Protein AF-A0A1H0N642-F1 (afdb_monomer)

Structure (mmCIF, N/CA/C/O backbone):
data_AF-A0A1H0N642-F1
#
_entry.id   AF-A0A1H0N642-F1
#
loop_
_atom_site.group_PDB
_atom_site.id
_atom_site.type_symbol
_atom_site.label_atom_id
_atom_site.label_alt_id
_atom_site.label_comp_id
_atom_site.label_asym_id
_atom_site.label_entity_id
_atom_site.label_seq_id
_atom_site.pdbx_PDB_ins_code
_atom_site.Cartn_x
_atom_site.Cartn_y
_atom_site.Cartn_z
_atom_site.occupancy
_atom_site.B_is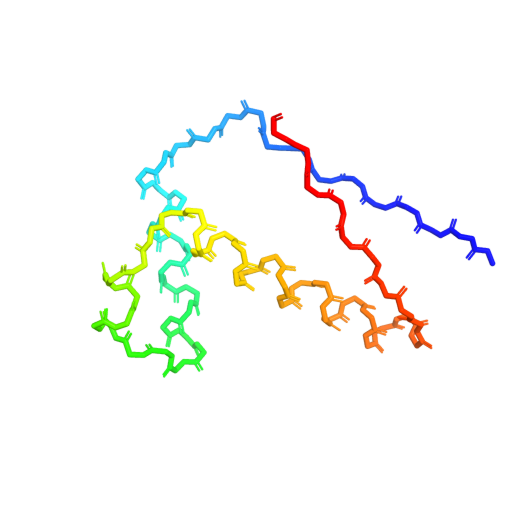o_or_equiv
_atom_site.auth_seq_id
_atom_site.auth_comp_id
_atom_site.auth_asym_id
_atom_site.auth_atom_id
_atom_site.pdbx_PDB_model_num
ATOM 1 N N . MET A 1 1 ? -13.063 12.800 19.561 1.00 60.91 1 MET A N 1
ATOM 2 C CA . MET A 1 1 ? -11.731 13.455 19.519 1.00 60.91 1 MET A CA 1
ATOM 3 C C . MET A 1 1 ? -11.073 13.062 18.208 1.00 60.91 1 MET A C 1
ATOM 5 O O . MET A 1 1 ? -11.195 11.905 17.844 1.00 60.91 1 MET A O 1
ATOM 9 N N . LYS A 1 2 ? -10.434 13.989 17.482 1.00 66.81 2 LYS A N 1
ATOM 10 C CA . LYS A 1 2 ? -9.741 13.675 16.221 1.00 66.81 2 LYS A CA 1
ATOM 11 C C . LYS A 1 2 ? -8.261 13.429 16.513 1.00 66.81 2 LYS A C 1
ATOM 13 O O . LYS A 1 2 ? -7.595 14.323 17.031 1.00 66.81 2 LYS A O 1
ATOM 18 N N . HIS A 1 3 ? -7.765 12.241 16.186 1.00 66.50 3 HIS A N 1
ATOM 19 C CA . HIS A 1 3 ? -6.346 11.900 16.279 1.00 66.50 3 HIS A CA 1
ATOM 20 C C . HIS A 1 3 ? -5.723 11.996 14.883 1.00 66.50 3 HIS A C 1
ATOM 22 O O . HIS A 1 3 ? -6.270 11.456 13.927 1.00 66.50 3 HIS A O 1
ATOM 28 N N . VAL A 1 4 ? -4.610 12.722 14.754 1.00 69.94 4 VAL A N 1
ATOM 29 C CA . VAL A 1 4 ? -3.878 12.872 13.488 1.00 69.94 4 VAL A CA 1
ATOM 30 C C . VAL A 1 4 ? -2.475 12.319 13.683 1.00 69.94 4 VAL A C 1
ATOM 32 O O . VAL A 1 4 ? -1.750 12.773 14.567 1.00 69.94 4 VAL A O 1
ATOM 35 N N . VAL A 1 5 ? -2.103 11.346 12.853 1.00 69.25 5 VAL A N 1
ATOM 36 C CA . VAL A 1 5 ? -0.756 10.772 12.803 1.00 69.25 5 VAL A CA 1
ATOM 37 C C . VAL A 1 5 ? -0.139 11.139 11.460 1.00 69.25 5 VAL A C 1
ATOM 39 O O . VAL A 1 5 ? -0.708 10.844 10.412 1.00 69.25 5 VAL A O 1
ATOM 42 N N . THR A 1 6 ? 1.028 11.780 11.493 1.00 71.12 6 THR A N 1
ATOM 43 C CA . THR A 1 6 ? 1.796 12.135 10.294 1.00 71.12 6 THR A CA 1
ATOM 44 C C . THR A 1 6 ? 3.055 11.281 10.241 1.00 71.12 6 THR A C 1
ATOM 46 O O . THR A 1 6 ? 3.829 11.274 11.197 1.00 71.12 6 THR A O 1
ATOM 49 N N . ILE A 1 7 ? 3.277 10.591 9.122 1.00 70.56 7 ILE A N 1
ATOM 50 C CA . ILE A 1 7 ? 4.507 9.837 8.854 1.00 70.56 7 ILE A CA 1
ATOM 51 C C . ILE A 1 7 ? 5.271 10.568 7.749 1.00 70.56 7 ILE A C 1
ATOM 53 O O . ILE A 1 7 ? 4.756 10.742 6.647 1.00 70.56 7 ILE A O 1
ATOM 57 N N . GLU A 1 8 ? 6.495 11.002 8.048 1.00 72.44 8 GLU A N 1
ATOM 58 C CA . GLU A 1 8 ? 7.364 11.727 7.118 1.00 72.44 8 GLU A CA 1
ATOM 59 C C . GLU A 1 8 ? 8.585 10.866 6.762 1.00 72.44 8 GLU A C 1
ATOM 61 O O . GLU A 1 8 ? 9.337 10.440 7.640 1.00 72.44 8 GLU A O 1
ATOM 66 N N . LEU A 1 9 ? 8.796 10.614 5.467 1.00 69.38 9 LEU A N 1
ATOM 67 C CA . LEU A 1 9 ? 9.947 9.864 4.961 1.00 69.38 9 LEU A CA 1
ATOM 68 C C . LEU A 1 9 ? 10.994 10.842 4.413 1.00 69.38 9 LEU A C 1
ATOM 70 O O . LEU A 1 9 ? 10.863 11.325 3.293 1.00 69.38 9 LEU A O 1
ATOM 74 N N . ARG A 1 10 ? 12.035 11.137 5.201 1.00 74.06 10 ARG A N 1
ATOM 75 C CA . ARG A 1 10 ? 13.047 12.158 4.853 1.00 74.06 10 ARG A CA 1
ATOM 76 C C . ARG A 1 10 ? 14.180 11.655 3.961 1.00 74.06 10 ARG A C 1
ATOM 78 O O . ARG A 1 10 ? 14.674 12.397 3.123 1.00 74.06 10 ARG A O 1
ATOM 85 N N . GLU A 1 11 ? 14.579 10.397 4.115 1.00 73.56 11 GLU A N 1
ATOM 86 C CA . GLU A 1 11 ? 15.623 9.776 3.297 1.00 73.56 11 GLU A CA 1
ATOM 87 C C . GLU A 1 11 ? 15.141 8.430 2.771 1.00 73.56 11 GLU A C 1
ATOM 89 O O . GLU A 1 11 ? 15.102 7.426 3.484 1.00 73.56 11 GLU A O 1
ATOM 94 N N . ILE A 1 12 ? 14.767 8.404 1.494 1.00 72.12 12 ILE A N 1
ATOM 95 C CA . ILE A 1 12 ? 14.281 7.191 0.847 1.00 72.12 12 ILE A CA 1
ATOM 96 C C . ILE A 1 12 ? 15.420 6.573 0.047 1.00 72.12 12 ILE A C 1
ATOM 98 O O . ILE A 1 12 ? 15.891 7.152 -0.927 1.00 72.12 12 ILE A O 1
ATOM 102 N N . LYS A 1 13 ? 15.831 5.356 0.418 1.00 83.44 13 LYS A N 1
ATOM 103 C CA . LYS A 1 13 ? 16.689 4.497 -0.412 1.00 83.44 13 LYS A CA 1
ATOM 104 C C . LYS A 1 13 ? 15.793 3.685 -1.354 1.00 83.44 13 LYS A C 1
ATOM 106 O O . LYS A 1 13 ? 15.288 2.643 -0.930 1.00 83.44 13 LYS A O 1
ATOM 111 N N . PRO A 1 14 ? 15.597 4.078 -2.630 1.00 81.56 14 PRO A N 1
ATOM 112 C CA . PRO A 1 14 ? 14.479 3.572 -3.435 1.00 81.56 14 PRO A CA 1
ATOM 113 C C . PRO A 1 14 ?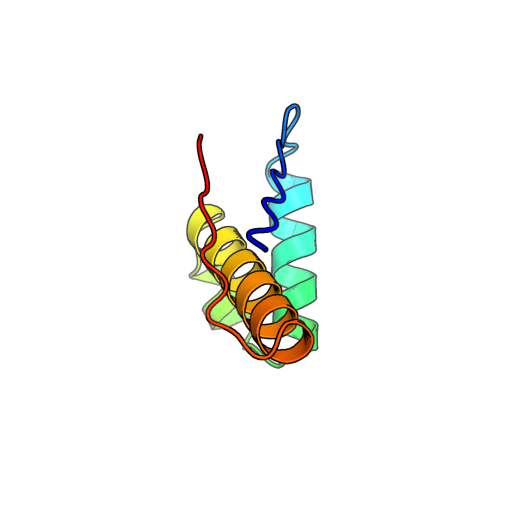 14.536 2.061 -3.677 1.00 81.56 14 PRO A C 1
ATOM 115 O O . PRO A 1 14 ? 13.511 1.387 -3.667 1.00 81.56 14 PRO A O 1
ATOM 118 N N . LYS A 1 15 ? 15.747 1.507 -3.830 1.00 86.19 15 LYS A N 1
ATOM 119 C CA . LYS A 1 15 ? 15.960 0.061 -3.998 1.00 86.19 15 LYS A CA 1
ATOM 120 C C . LYS A 1 15 ? 15.618 -0.733 -2.735 1.00 86.19 15 LYS A C 1
ATOM 122 O O . LYS A 1 15 ? 15.020 -1.798 -2.836 1.00 86.19 15 LYS A O 1
ATOM 127 N N . GLN A 1 16 ? 15.996 -0.223 -1.561 1.00 86.00 16 GLN A N 1
ATOM 128 C CA . GLN A 1 16 ? 15.701 -0.880 -0.283 1.00 86.00 16 GLN A CA 1
ATOM 129 C C . GLN A 1 16 ? 14.214 -0.784 0.044 1.00 86.00 16 GLN A C 1
ATOM 131 O O . GLN A 1 16 ? 13.623 -1.787 0.430 1.00 86.00 16 GLN A O 1
ATOM 136 N N . LEU A 1 17 ? 13.606 0.383 -0.199 1.00 83.31 17 LEU A N 1
ATOM 137 C CA . LEU A 1 17 ? 12.169 0.576 -0.050 1.00 83.31 17 LEU A CA 1
ATOM 138 C C . LEU A 1 17 ? 11.399 -0.393 -0.954 1.00 83.31 17 LEU A C 1
ATOM 140 O O . LEU A 1 17 ? 10.596 -1.171 -0.457 1.00 83.31 17 LEU A O 1
ATOM 144 N N . ARG A 1 18 ? 11.700 -0.426 -2.260 1.00 87.31 18 ARG A N 1
ATOM 145 C CA . ARG A 1 18 ? 11.046 -1.356 -3.194 1.00 87.31 18 ARG A CA 1
ATOM 146 C C . ARG A 1 18 ? 11.183 -2.810 -2.743 1.00 87.31 18 ARG A C 1
ATOM 148 O O . ARG A 1 18 ? 10.201 -3.539 -2.778 1.00 87.31 18 ARG A O 1
ATOM 155 N N . LYS A 1 19 ? 12.378 -3.225 -2.306 1.00 90.25 19 LYS A N 1
ATOM 156 C CA . LYS A 1 19 ? 12.614 -4.586 -1.806 1.00 90.25 19 LYS A CA 1
ATOM 157 C C . LYS A 1 19 ? 11.727 -4.903 -0.598 1.00 90.25 19 LYS A C 1
ATOM 159 O O . LYS A 1 19 ? 11.071 -5.938 -0.601 1.00 90.25 19 LYS A O 1
ATOM 164 N N . ALA A 1 20 ? 11.681 -4.013 0.393 1.00 87.75 20 ALA A N 1
ATOM 165 C CA . ALA A 1 20 ? 10.877 -4.205 1.597 1.00 87.75 20 ALA A CA 1
ATOM 166 C C . ALA A 1 20 ? 9.370 -4.263 1.289 1.00 87.75 20 ALA A C 1
ATOM 168 O O . ALA A 1 20 ? 8.678 -5.140 1.802 1.00 87.75 20 ALA A O 1
ATOM 169 N N . LEU A 1 21 ? 8.876 -3.378 0.413 1.00 88.44 21 LEU A N 1
ATOM 170 C CA . LEU A 1 21 ? 7.471 -3.365 -0.010 1.00 88.44 21 LEU A CA 1
ATOM 171 C C . LEU A 1 21 ? 7.106 -4.640 -0.790 1.00 88.44 21 LEU A C 1
ATOM 173 O O . LEU A 1 21 ? 6.09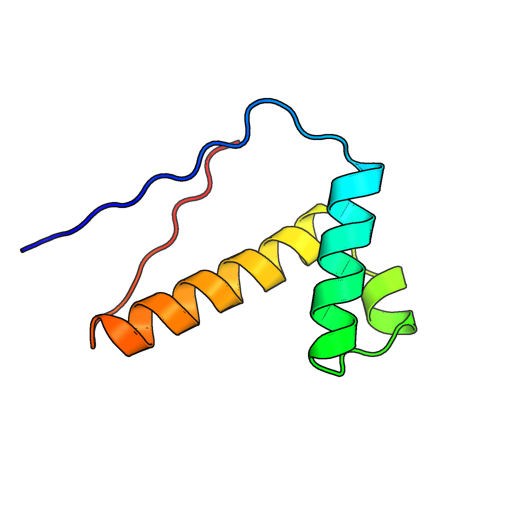5 -5.273 -0.507 1.00 88.44 21 LEU A O 1
ATOM 177 N N . ALA A 1 22 ? 7.963 -5.070 -1.720 1.00 91.06 22 ALA A N 1
ATOM 178 C CA . ALA A 1 22 ? 7.767 -6.310 -2.469 1.00 91.06 22 ALA A CA 1
ATOM 179 C C . ALA A 1 22 ? 7.760 -7.550 -1.556 1.00 91.06 22 ALA A C 1
ATOM 181 O O . ALA A 1 22 ? 6.926 -8.436 -1.714 1.00 91.06 22 ALA A O 1
ATOM 182 N N . GLU A 1 23 ? 8.672 -7.628 -0.582 1.00 91.94 23 GLU A N 1
ATOM 183 C CA . GLU A 1 23 ? 8.688 -8.715 0.407 1.00 91.94 23 GLU A CA 1
ATOM 184 C C . GLU A 1 23 ? 7.423 -8.737 1.267 1.00 91.94 23 GLU A C 1
ATOM 186 O O . GLU A 1 23 ? 6.938 -9.813 1.613 1.00 91.94 23 GLU A O 1
ATOM 191 N N . HIS A 1 24 ? 6.881 -7.566 1.600 1.00 89.38 24 HIS A N 1
ATOM 192 C CA . HIS A 1 24 ? 5.634 -7.451 2.343 1.00 89.38 24 HIS A CA 1
ATOM 193 C C . HIS A 1 24 ? 4.436 -8.000 1.567 1.00 89.38 24 HIS A C 1
ATOM 195 O O . HIS A 1 24 ? 3.763 -8.896 2.070 1.00 89.38 24 HIS A O 1
ATOM 201 N N . LEU A 1 25 ? 4.240 -7.569 0.320 1.00 88.94 25 LEU A N 1
ATOM 202 C CA . LEU A 1 25 ? 3.139 -8.055 -0.520 1.00 88.94 25 LEU A CA 1
ATOM 203 C C . LEU A 1 25 ? 3.239 -9.560 -0.809 1.00 88.94 25 LEU A C 1
ATOM 205 O O . LEU A 1 25 ? 2.231 -10.265 -0.803 1.00 88.94 25 LEU A O 1
ATOM 209 N N . ARG A 1 26 ? 4.458 -10.101 -0.958 1.00 92.38 26 ARG A N 1
ATOM 210 C CA . ARG A 1 26 ? 4.652 -11.558 -1.070 1.00 92.38 26 ARG A CA 1
ATOM 211 C C . ARG A 1 26 ? 4.166 -12.307 0.168 1.00 92.38 26 ARG A C 1
ATOM 213 O O . ARG A 1 26 ? 3.556 -13.362 0.025 1.00 92.38 26 ARG A O 1
ATOM 220 N N . ARG A 1 27 ? 4.406 -11.783 1.379 1.00 91.81 27 ARG A N 1
ATOM 221 C CA . ARG A 1 27 ? 3.898 -12.396 2.625 1.00 91.81 27 ARG A CA 1
ATOM 222 C C . ARG A 1 27 ? 2.371 -12.385 2.706 1.00 91.81 27 ARG A C 1
ATOM 224 O O . ARG A 1 27 ? 1.811 -13.214 3.413 1.00 91.81 27 ARG A O 1
ATOM 231 N N . GLN A 1 28 ? 1.717 -11.487 1.977 1.00 88.44 28 GLN A N 1
ATOM 232 C CA . GLN A 1 28 ? 0.260 -11.418 1.864 1.00 88.44 28 GLN A CA 1
ATOM 233 C C . GLN A 1 28 ? -0.313 -12.275 0.733 1.00 88.44 28 GLN A C 1
ATOM 235 O O . GLN A 1 28 ? -1.527 -12.334 0.566 1.00 88.44 28 GLN A O 1
ATOM 240 N N . GLY A 1 29 ? 0.543 -12.963 -0.026 1.00 90.88 29 GLY A N 1
ATOM 241 C CA . GLY A 1 29 ? 0.124 -13.864 -1.095 1.00 90.88 29 GLY A CA 1
ATOM 242 C C . GLY A 1 29 ? -0.035 -13.206 -2.466 1.00 90.88 29 GLY A C 1
ATOM 243 O O . GLY A 1 29 ? -0.556 -13.854 -3.369 1.00 90.88 29 GLY A O 1
ATOM 244 N N . VAL A 1 30 ? 0.422 -11.963 -2.653 1.00 90.56 30 VAL A N 1
ATOM 245 C CA . VAL A 1 30 ? 0.451 -11.329 -3.981 1.00 90.56 30 VAL A CA 1
ATOM 246 C C . VAL A 1 30 ? 1.497 -12.028 -4.865 1.00 90.56 30 VAL A C 1
ATOM 248 O O . VAL A 1 30 ? 2.625 -12.278 -4.421 1.00 90.56 30 VAL A O 1
ATOM 251 N N . ASP A 1 31 ? 1.132 -12.359 -6.111 1.00 93.81 31 ASP A N 1
ATOM 252 C CA . ASP A 1 31 ? 2.013 -13.056 -7.060 1.00 93.81 31 ASP A CA 1
ATOM 253 C C . ASP A 1 31 ? 3.235 -12.183 -7.395 1.00 93.81 31 ASP A C 1
ATOM 255 O O . ASP A 1 31 ? 3.154 -10.962 -7.546 1.00 93.81 31 ASP A O 1
ATOM 259 N N . ALA A 1 32 ? 4.401 -12.819 -7.524 1.00 91.69 32 ALA A N 1
ATOM 260 C CA . ALA A 1 32 ? 5.639 -12.121 -7.847 1.00 91.69 32 ALA A CA 1
ATOM 261 C C . ALA A 1 32 ? 5.557 -11.360 -9.181 1.00 91.69 32 ALA A C 1
ATOM 263 O O . ALA A 1 32 ? 6.144 -10.287 -9.288 1.00 91.69 32 ALA A O 1
ATOM 264 N N . ARG A 1 33 ? 4.813 -11.878 -10.166 1.00 92.81 33 ARG A N 1
ATOM 265 C CA . ARG A 1 33 ? 4.605 -11.234 -11.471 1.00 92.81 33 ARG A CA 1
ATOM 266 C C . ARG A 1 33 ? 3.820 -9.936 -11.347 1.00 92.81 33 ARG A C 1
ATOM 268 O O . ARG A 1 33 ? 4.174 -8.964 -12.009 1.00 92.81 33 ARG A O 1
ATOM 275 N N . ASP A 1 34 ? 2.814 -9.908 -10.477 1.00 92.38 34 ASP A N 1
ATOM 276 C CA . ASP A 1 34 ? 2.019 -8.706 -10.228 1.00 92.38 34 ASP A CA 1
ATOM 277 C C . ASP A 1 34 ? 2.881 -7.646 -9.531 1.00 92.38 34 ASP A C 1
ATOM 279 O O . ASP A 1 34 ? 2.943 -6.502 -9.972 1.00 92.38 34 ASP A O 1
ATOM 283 N N . ILE A 1 35 ? 3.659 -8.046 -8.520 1.00 90.56 35 ILE A N 1
ATOM 284 C CA . ILE A 1 35 ? 4.601 -7.163 -7.810 1.00 90.56 35 ILE A CA 1
ATOM 285 C C . ILE A 1 35 ? 5.678 -6.603 -8.749 1.00 90.56 35 ILE A C 1
ATOM 287 O O . ILE A 1 35 ? 6.072 -5.440 -8.633 1.00 90.56 35 ILE A O 1
ATOM 291 N N . ASP A 1 36 ? 6.184 -7.417 -9.676 1.00 90.06 36 ASP A N 1
ATOM 292 C CA . ASP A 1 36 ? 7.203 -6.988 -10.634 1.00 90.06 36 ASP A CA 1
ATOM 293 C C . ASP A 1 36 ? 6.640 -5.991 -11.658 1.00 90.06 36 ASP A C 1
ATOM 295 O O . ASP A 1 36 ? 7.358 -5.072 -12.067 1.00 90.06 36 ASP A O 1
ATOM 299 N N . ALA A 1 37 ? 5.355 -6.112 -12.006 1.00 91.69 37 ALA A N 1
ATOM 300 C CA . ALA A 1 37 ? 4.641 -5.151 -12.844 1.00 91.69 37 ALA A CA 1
ATOM 301 C C . ALA A 1 37 ? 4.360 -3.814 -12.128 1.00 91.69 37 ALA A C 1
ATOM 303 O O . ALA A 1 37 ? 4.161 -2.796 -12.793 1.00 91.69 37 ALA A O 1
ATOM 304 N N . MET A 1 38 ? 4.387 -3.782 -10.791 1.00 88.00 38 MET A N 1
ATOM 305 C CA . MET A 1 38 ? 4.135 -2.572 -10.007 1.00 88.00 38 MET A CA 1
ATOM 306 C C . MET A 1 38 ? 5.336 -1.612 -9.986 1.00 88.00 38 MET A C 1
ATOM 308 O O . MET A 1 38 ? 6.511 -1.987 -9.844 1.00 88.00 38 MET A O 1
ATOM 312 N N . GLY A 1 39 ? 5.043 -0.315 -10.066 1.00 86.69 39 GLY A N 1
ATOM 313 C CA . GLY A 1 39 ? 5.995 0.742 -9.755 1.00 86.69 39 GLY A CA 1
ATOM 314 C C . GLY A 1 39 ? 6.228 0.867 -8.247 1.00 86.69 39 GLY A C 1
ATOM 315 O O . GLY A 1 39 ? 5.424 0.439 -7.425 1.00 86.69 39 GLY A O 1
ATOM 316 N N . THR A 1 40 ? 7.320 1.526 -7.842 1.00 82.25 40 THR A N 1
ATOM 317 C CA . THR A 1 40 ? 7.593 1.793 -6.412 1.00 82.25 40 THR A CA 1
ATOM 318 C C . THR A 1 40 ? 6.472 2.601 -5.747 1.00 82.25 40 THR A C 1
ATOM 320 O O . THR A 1 40 ? 6.218 2.425 -4.560 1.00 82.25 40 THR A O 1
ATOM 323 N N . ARG A 1 41 ? 5.793 3.475 -6.504 1.00 81.19 41 ARG A N 1
ATOM 324 C CA . ARG A 1 41 ? 4.649 4.257 -6.017 1.00 81.19 41 ARG A CA 1
ATOM 325 C C . ARG A 1 41 ? 3.432 3.376 -5.743 1.00 81.19 41 ARG A C 1
ATOM 327 O O . ARG A 1 41 ? 2.786 3.579 -4.724 1.00 81.19 41 ARG A O 1
ATOM 334 N N . ASP A 1 42 ? 3.163 2.405 -6.610 1.00 83.94 42 ASP A N 1
ATOM 335 C CA . ASP A 1 42 ? 2.027 1.490 -6.464 1.00 83.94 42 ASP A CA 1
ATOM 336 C C . ASP A 1 42 ? 2.251 0.572 -5.260 1.00 83.94 42 ASP A C 1
ATOM 338 O O . ASP A 1 42 ? 1.390 0.454 -4.397 1.00 83.94 42 ASP A O 1
ATOM 342 N N . LEU A 1 43 ? 3.471 0.039 -5.126 1.00 83.06 43 LEU A N 1
ATOM 343 C CA . LEU A 1 43 ? 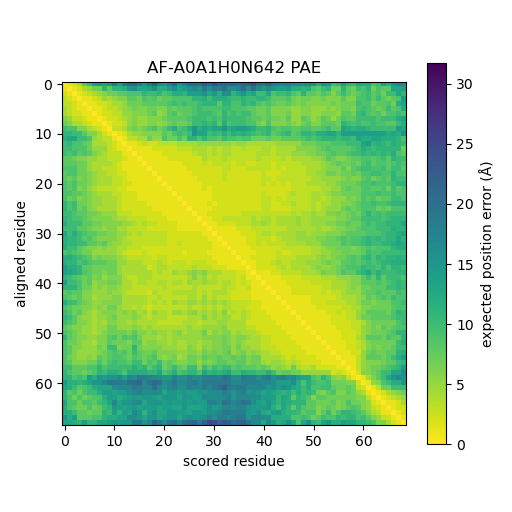3.890 -0.733 -3.954 1.00 83.06 43 LEU A CA 1
ATOM 344 C C . LEU A 1 43 ? 3.731 0.055 -2.645 1.00 83.06 43 LEU A C 1
ATOM 346 O O . LEU A 1 43 ? 3.324 -0.501 -1.629 1.00 83.06 43 LEU A O 1
ATOM 350 N N . LEU A 1 44 ? 4.072 1.348 -2.655 1.00 82.50 44 LEU A N 1
ATOM 351 C CA . LEU A 1 44 ? 3.892 2.212 -1.491 1.00 82.50 44 LEU 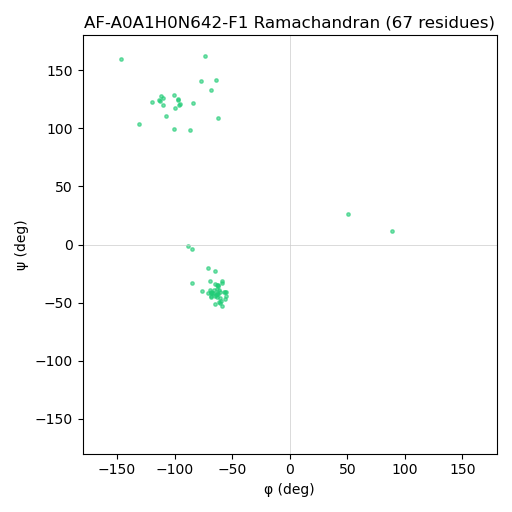A CA 1
ATOM 352 C C . LEU A 1 44 ? 2.401 2.443 -1.219 1.00 82.50 44 LEU A C 1
ATOM 354 O O . LEU A 1 44 ? 1.987 2.398 -0.068 1.00 82.50 44 LEU A O 1
ATOM 358 N N . GLY A 1 45 ? 1.606 2.660 -2.269 1.00 82.31 45 GLY A N 1
ATOM 359 C CA . GLY A 1 45 ? 0.158 2.829 -2.187 1.00 82.31 45 GLY A CA 1
ATOM 360 C C . GLY A 1 45 ? -0.534 1.650 -1.508 1.00 82.31 45 GLY A C 1
ATOM 361 O O . GLY A 1 45 ? -1.305 1.879 -0.581 1.00 82.31 45 GLY A O 1
ATOM 362 N N . GLU A 1 46 ? -0.200 0.416 -1.890 1.00 83.44 46 GLU A N 1
ATOM 363 C CA . GLU A 1 46 ? -0.762 -0.798 -1.277 1.00 83.44 46 GLU A CA 1
ATOM 364 C C . GLU A 1 46 ? -0.437 -0.902 0.217 1.00 83.44 46 GLU A C 1
ATOM 366 O O . GLU A 1 46 ? -1.328 -1.063 1.050 1.00 83.44 46 GLU A O 1
ATOM 371 N N . VAL A 1 47 ? 0.837 -0.728 0.588 1.00 80.12 47 VAL A N 1
ATOM 372 C CA . VAL A 1 47 ? 1.256 -0.802 1.999 1.00 80.12 47 VAL A CA 1
ATOM 373 C C . VAL A 1 47 ? 0.606 0.295 2.837 1.00 80.12 47 VAL A C 1
ATOM 375 O O . VAL A 1 47 ? 0.200 0.072 3.978 1.00 80.12 47 VAL A O 1
ATOM 378 N N . MET A 1 48 ? 0.475 1.490 2.270 1.00 81.69 48 MET A N 1
ATOM 379 C CA . MET A 1 48 ? -0.198 2.597 2.929 1.00 81.69 48 MET A CA 1
ATOM 380 C C . MET A 1 48 ? -1.712 2.364 3.056 1.00 81.69 48 MET A C 1
ATOM 382 O O . MET A 1 48 ? -2.288 2.683 4.098 1.00 81.69 48 MET A O 1
ATOM 386 N N . HIS A 1 49 ? -2.359 1.786 2.040 1.00 82.38 49 HIS A N 1
ATOM 387 C CA . HIS A 1 49 ? -3.773 1.415 2.085 1.00 82.38 49 HIS A CA 1
ATOM 388 C C . HIS A 1 49 ? -4.043 0.396 3.195 1.00 82.38 49 HIS A C 1
ATOM 390 O O . HIS A 1 49 ? -4.947 0.595 4.008 1.00 82.38 49 HIS A O 1
ATOM 396 N N . GLU A 1 50 ? -3.208 -0.637 3.300 1.00 82.81 50 GLU A N 1
ATOM 397 C CA . GLU A 1 50 ? -3.307 -1.623 4.371 1.00 82.81 50 GLU A CA 1
ATOM 398 C C . GLU A 1 50 ? -3.146 -0.993 5.755 1.00 82.81 50 GLU A C 1
ATOM 400 O O . GLU A 1 50 ? -3.987 -1.222 6.623 1.00 82.81 50 GLU A O 1
ATOM 405 N N . LEU A 1 51 ? -2.099 -0.188 5.972 1.00 78.88 51 LEU A N 1
ATOM 406 C CA . LEU A 1 51 ? -1.881 0.480 7.258 1.00 78.88 51 LEU A CA 1
ATOM 407 C C . LEU A 1 51 ? -3.108 1.309 7.661 1.00 78.88 51 LEU A C 1
ATOM 409 O O . LEU A 1 51 ? -3.525 1.298 8.817 1.00 78.88 51 LEU A O 1
ATOM 413 N N . THR A 1 52 ? -3.709 1.997 6.692 1.00 74.69 52 THR A N 1
ATOM 414 C CA . THR A 1 52 ? -4.916 2.803 6.905 1.00 74.69 52 THR A CA 1
ATOM 415 C C . THR A 1 52 ? -6.116 1.927 7.263 1.00 74.69 52 THR A C 1
ATOM 417 O O . THR A 1 52 ? -6.856 2.259 8.184 1.00 74.69 52 THR A O 1
ATOM 420 N N . SER A 1 53 ? -6.278 0.784 6.593 1.00 78.38 53 SER A N 1
ATOM 421 C CA . SER A 1 53 ? -7.334 -0.194 6.878 1.00 78.38 53 SER A CA 1
ATOM 422 C C . SER A 1 53 ? -7.193 -0.807 8.279 1.00 78.38 53 SER A C 1
ATOM 424 O O . SER A 1 53 ? -8.162 -0.866 9.036 1.00 78.38 53 SER A O 1
ATOM 426 N N . GLN A 1 54 ? -5.971 -1.176 8.681 1.00 80.44 54 GLN A N 1
ATOM 427 C CA . GLN A 1 54 ? -5.688 -1.676 10.032 1.00 80.44 54 GLN A CA 1
ATOM 428 C C . GLN A 1 54 ? -5.973 -0.618 11.101 1.00 80.44 54 GLN A C 1
ATOM 430 O O . GLN A 1 54 ? -6.564 -0.927 12.134 1.00 80.44 54 GLN A O 1
ATOM 435 N N . LEU A 1 55 ? -5.591 0.638 10.852 1.00 74.50 55 LEU A N 1
ATOM 436 C CA . LEU A 1 55 ? -5.899 1.742 11.757 1.00 74.50 55 LEU A CA 1
ATOM 437 C C . LEU A 1 55 ? -7.408 1.968 11.872 1.00 74.50 55 LEU A C 1
ATOM 439 O O . LEU A 1 55 ? -7.895 2.084 12.992 1.00 74.50 55 LEU A O 1
ATOM 443 N N . ALA A 1 56 ? -8.144 1.966 10.755 1.00 71.94 56 ALA A N 1
ATOM 444 C CA . ALA A 1 56 ? -9.603 2.102 10.747 1.00 71.94 56 ALA A CA 1
ATOM 445 C C . ALA A 1 56 ? -10.289 1.010 11.585 1.00 71.94 56 ALA A C 1
ATOM 447 O O . ALA A 1 56 ? -11.202 1.299 12.356 1.00 71.94 56 ALA A O 1
ATOM 448 N N . ALA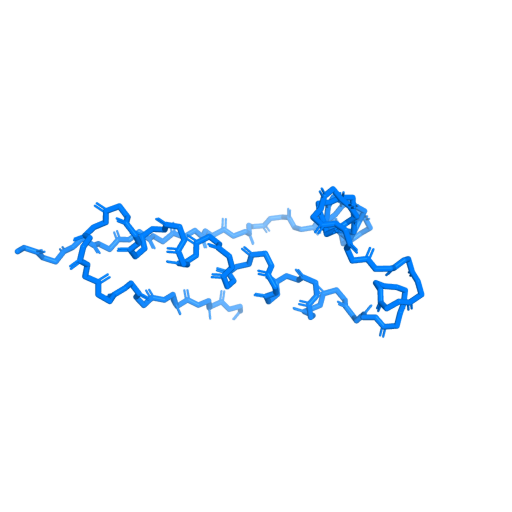 A 1 57 ? -9.806 -0.234 11.496 1.00 77.25 57 ALA A N 1
ATOM 449 C CA . ALA A 1 57 ? -10.322 -1.345 12.294 1.00 77.25 57 ALA A CA 1
ATOM 450 C C . ALA A 1 57 ? -10.082 -1.169 13.805 1.00 77.25 57 ALA A C 1
ATOM 452 O O . ALA A 1 57 ? -10.913 -1.589 14.603 1.00 77.25 57 ALA A O 1
ATOM 453 N N . ILE A 1 58 ? -8.967 -0.546 14.205 1.00 76.00 58 ILE A N 1
ATOM 454 C CA . ILE A 1 58 ? -8.645 -0.278 15.617 1.00 76.00 58 ILE A CA 1
ATOM 455 C C . ILE A 1 58 ? -9.467 0.889 16.165 1.00 76.00 58 ILE A C 1
ATOM 457 O O . ILE A 1 58 ? -9.886 0.856 17.319 1.00 76.00 58 ILE A O 1
ATOM 461 N N . VAL A 1 59 ? -9.656 1.941 15.366 1.00 72.06 59 VAL A N 1
ATOM 462 C CA . VAL A 1 59 ? -10.345 3.156 15.821 1.00 72.06 59 VAL A CA 1
ATOM 463 C C . VAL A 1 59 ? -11.871 3.074 15.710 1.00 72.06 59 VAL A C 1
ATOM 465 O O . VAL A 1 59 ? -12.534 4.011 16.141 1.00 72.06 59 VAL A O 1
ATOM 468 N N . GLU A 1 60 ? -12.415 1.981 15.154 1.00 66.88 60 GLU A N 1
ATOM 469 C CA . GLU A 1 60 ? -13.850 1.794 14.854 1.00 66.88 60 GLU A CA 1
ATOM 470 C C . GLU A 1 60 ? -14.461 2.974 14.062 1.00 66.88 60 GLU A C 1
ATOM 472 O O . GLU A 1 60 ? -15.658 3.248 14.132 1.00 66.88 60 GLU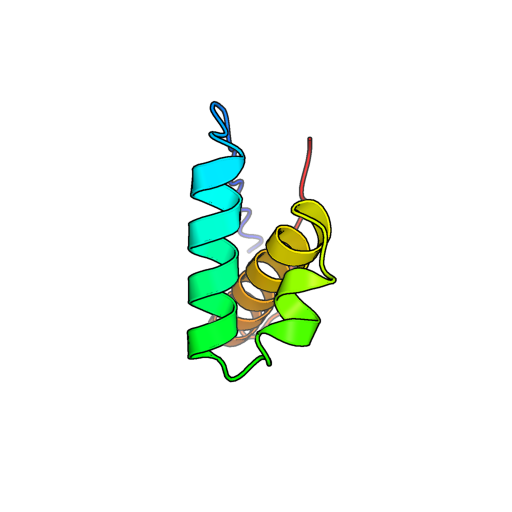 A O 1
ATOM 477 N N . ASP A 1 61 ? -13.627 3.683 13.297 1.00 63.22 61 ASP A N 1
ATOM 478 C CA . ASP A 1 61 ? -13.958 4.918 12.583 1.00 63.22 61 ASP A CA 1
ATOM 479 C C . ASP A 1 61 ? -13.175 4.982 11.258 1.00 63.22 61 ASP A C 1
ATOM 481 O O . ASP A 1 61 ? -12.157 4.311 11.063 1.00 63.22 61 ASP A O 1
ATOM 485 N N . THR A 1 62 ? -13.646 5.797 10.317 1.00 63.59 62 THR A N 1
ATOM 486 C CA . THR A 1 62 ? -12.964 6.046 9.043 1.00 63.59 62 THR A CA 1
ATOM 487 C C . THR A 1 62 ? -11.597 6.702 9.269 1.00 63.59 62 THR A C 1
ATOM 489 O O . THR A 1 62 ? -11.505 7.872 9.638 1.00 63.59 62 THR A O 1
ATOM 492 N N . ALA A 1 63 ? -10.512 5.958 9.030 1.00 60.78 63 ALA A N 1
ATOM 493 C CA . ALA A 1 63 ? -9.160 6.509 9.014 1.00 60.78 63 ALA A CA 1
ATOM 494 C C . ALA A 1 63 ? -8.850 7.107 7.631 1.00 60.78 63 ALA A C 1
ATOM 496 O O . ALA A 1 63 ? -8.887 6.412 6.617 1.00 60.78 63 ALA A O 1
ATOM 497 N N . GLU A 1 64 ? -8.521 8.398 7.584 1.00 61.72 64 GLU A N 1
ATOM 498 C CA . GLU A 1 64 ? -8.033 9.064 6.374 1.00 61.72 64 GLU A CA 1
ATOM 499 C C . GLU A 1 64 ? -6.506 9.133 6.392 1.00 61.72 64 GLU A C 1
ATOM 501 O O . GLU A 1 64 ? -5.903 9.692 7.312 1.00 61.72 64 GLU A O 1
ATOM 506 N N . LEU A 1 65 ? -5.868 8.619 5.341 1.00 60.78 65 LEU A N 1
ATOM 507 C CA . LEU A 1 65 ? -4.435 8.775 5.141 1.00 60.78 65 LEU A CA 1
ATOM 508 C C . LEU A 1 65 ? -4.142 9.937 4.195 1.00 60.78 65 LEU A C 1
ATOM 510 O O . LEU A 1 65 ? -4.566 9.947 3.042 1.00 60.78 65 LEU A O 1
ATOM 514 N N . THR A 1 66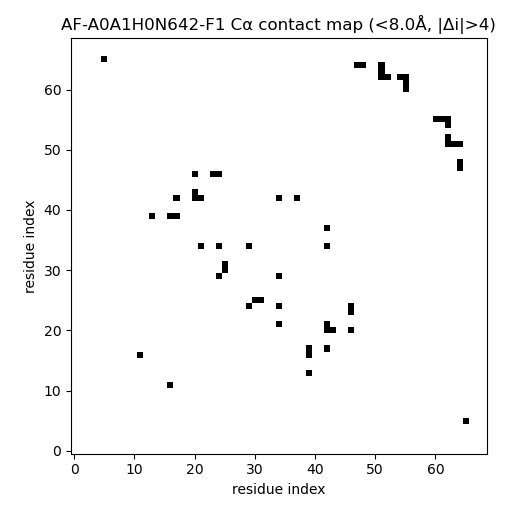 ? -3.325 10.883 4.658 1.00 57.66 66 THR A N 1
ATOM 515 C CA . THR A 1 66 ? -2.774 11.950 3.815 1.00 57.66 66 THR A CA 1
ATOM 516 C C . THR A 1 66 ? -1.286 11.705 3.571 1.00 57.66 66 THR A C 1
ATOM 518 O O . THR A 1 66 ? -0.478 11.856 4.484 1.00 57.66 66 THR A O 1
ATOM 521 N N . VAL A 1 67 ? -0.908 11.370 2.334 1.00 53.53 67 VAL A N 1
ATOM 522 C CA . VAL A 1 67 ? 0.500 11.286 1.907 1.00 53.53 67 VAL A CA 1
ATOM 523 C C . VAL A 1 67 ? 0.883 12.602 1.230 1.00 53.53 67 VAL A C 1
ATOM 525 O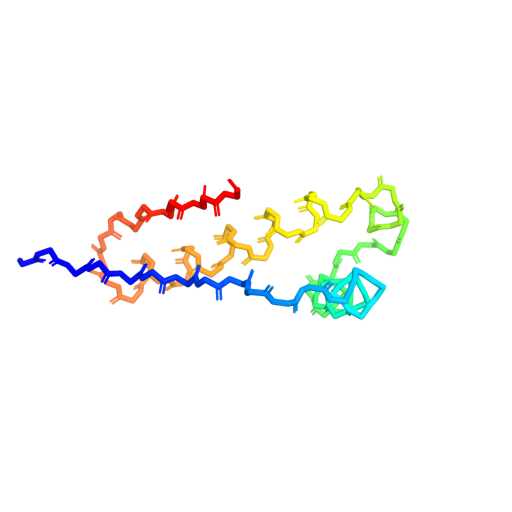 O . VAL A 1 67 ? 0.268 12.987 0.238 1.00 53.53 67 VAL A O 1
ATOM 528 N N . ARG A 1 68 ? 1.889 13.304 1.764 1.00 50.19 68 ARG A N 1
ATOM 529 C CA . ARG A 1 68 ? 2.486 14.498 1.141 1.00 50.19 68 ARG A CA 1
ATOM 530 C C . ARG A 1 68 ? 3.906 14.150 0.705 1.00 50.19 68 ARG A C 1
ATOM 532 O O . ARG A 1 68 ? 4.656 13.601 1.509 1.00 50.19 68 ARG A O 1
ATOM 539 N N . GLY A 1 69 ? 4.224 14.415 -0.560 1.00 49.16 69 GLY A N 1
ATOM 540 C CA . GLY A 1 69 ? 5.541 14.208 -1.168 1.00 49.16 69 GLY A CA 1
ATOM 541 C C . GLY A 1 69 ? 6.124 15.512 -1.675 1.00 49.16 69 GLY A C 1
ATOM 542 O O . GLY A 1 69 ? 5.326 16.455 -1.884 1.00 49.16 69 GLY A O 1
#

Foldseek 3Di:
DDDDDDDDDDDDPLVVLLVVLLVVVVVVVDDNVVSVVDDSVVSVVVVQVVVQVVVCVVVVHRRDDDDDD

Nearest PDB structures (foldseek):
  1gjs-assembly1_A  TM=4.347E-01  e=3.199E+00  Streptococcus sp.
  3stq-assembly2_F  TM=3.546E-01  e=7.634E+00  Pseudomonas aeruginosa

Sequence (69 aa):
MKHVVTIELREIKPKQLRKALAEHLRRQGVDARDIDAMGTRDLLGEVMHELTSQLAAIVEDTAELTVRG

Solvent-accessible surface area (backbone atoms only — not comparable to full-atom values): 4509 Å² total; per-residue (Å²): 136,91,84,85,87,85,88,83,88,89,80,81,56,67,70,61,52,44,51,54,42,49,56,50,44,45,77,75,68,50,54,69,69,59,56,68,72,47,52,67,67,52,46,47,49,54,56,50,50,50,55,33,51,57,48,18,67,73,66,78,44,92,58,84,82,83,86,83,132

Organism: NCBI:txid504798

Mean predicted aligned error: 6.62 Å

pLDDT: mean 78.57, std 11.37, range [49.16, 93.81]

Secondary structure (DSSP, 8-state):
----------S--HHHHHHHHHHHHHHTT--HHHHHHS-HHHHHHHHHHHHHHHHHHHHTS-PPP----

Radius of gyration: 13.53 Å; Cα contacts (8 Å, |Δi|>4): 30; chains: 1; bounding box: 31×28×32 Å